Protein AF-A0A5B9D766-F1 (afdb_monomer_lite)

pLDDT: mean 82.62, std 13.97, range [40.25, 98.12]

Foldseek 3Di:
DAEDADAQDADQDDDLCVLVPLNYAYYHHANYAHQEHDLSVLSNCNHAEYEHHNYNHQAYDLSVLSVCNHQEYEDQCLNHPAYHPSVLSNLNYEYEYEPDDLVSLVCCVPVCVVRVVVCVVSVYWYWYQDPNDTDGPVVSVVVNVVCVVVPPD

InterPro domains:
  IPR001611 Leucine-rich repeat [PS51450] (23-44)
  IPR003591 Leucine-rich repeat, typical subtype [SM00369] (21-43)
  IPR003591 Leucine-rich repeat, typical subtype [SM00369] (44-66)
  IPR003591 Leucine-rich repeat, typical subtype [SM00369] (67-89)
  IPR032675 Leucine-rich repeat domain superfamily [G3DSA:3.80.10.10] (1-142)
  IPR050216 Leucine-rich repeat domain-containing protein [PTHR48051] (4-107)
  IPR055414 Disease resistance R13L4/SHOC-2-like, LRR domain [PF23598] (17-98)

Organism: NCBI:txid2594042

Secondary structure (DSSP, 8-state):
--EEE--SS--S---GGGGG-TT--EEE--SS---B--GGGGG-TT--EEEE-SS---B--GGGGG-TT--EEEE--SS-----GGGGG-TTPEEEE----HHHHHHHHHH-HHHHHHHHHTT-EEEEEETTEEEEHHHHHHHHHHHHHH---

Sequence (153 aa):
MHKLVFTFNLLTELPDFIGNLIELRILDLEWNNLTSIPDSIGKLNNLIDFRLFENEISFLPETFGNLTALKYLSLDISELSSFPKSFRNLKNLEWRHLNPNYSQIIRYIKTLKTVLEDMESKGLKIIYLWNDEWVDVDYIRRTVLYRENKGRF

Radius of gyration: 15.87 Å; chains: 1; bounding box: 53×31×32 Å

Structure (mmCIF, N/CA/C/O backbone):
data_AF-A0A5B9D766-F1
#
_entry.id   AF-A0A5B9D766-F1
#
loop_
_atom_site.group_PDB
_atom_site.id
_atom_site.type_symbol
_atom_site.label_atom_id
_atom_site.label_alt_id
_atom_site.label_comp_id
_atom_site.label_asym_id
_atom_site.label_entity_id
_atom_site.label_seq_id
_atom_site.pdbx_PDB_ins_code
_atom_site.Cartn_x
_atom_site.Cartn_y
_atom_site.Cartn_z
_atom_site.occupancy
_atom_site.B_iso_or_equiv
_atom_site.auth_seq_id
_atom_site.auth_comp_id
_atom_site.auth_asym_id
_atom_site.auth_atom_id
_atom_site.pdbx_PDB_model_num
ATOM 1 N N . MET A 1 1 ? -20.795 -2.758 -0.750 1.00 62.03 1 MET A N 1
ATOM 2 C CA . MET A 1 1 ? -19.900 -3.457 -1.725 1.00 62.03 1 MET A CA 1
ATOM 3 C C . MET A 1 1 ? -18.593 -3.788 -1.018 1.00 62.03 1 MET A C 1
ATOM 5 O O . MET A 1 1 ? -18.019 -2.880 -0.442 1.00 62.03 1 MET A O 1
ATOM 9 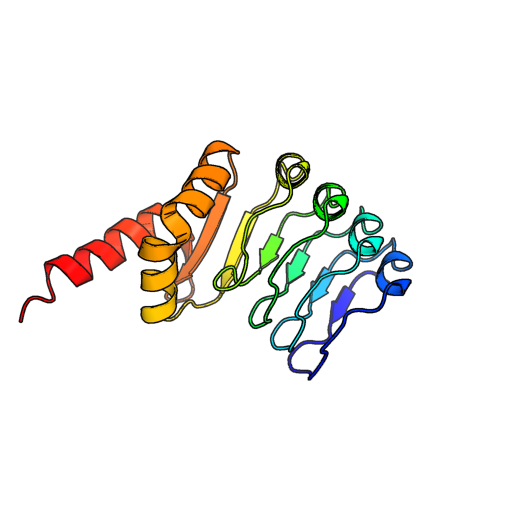N N . HIS A 1 2 ? -18.124 -5.044 -1.022 1.00 90.44 2 HIS A N 1
ATOM 10 C CA . HIS A 1 2 ? -16.958 -5.445 -0.207 1.00 90.44 2 HIS A CA 1
ATOM 11 C C . HIS A 1 2 ? -15.629 -5.536 -0.969 1.00 90.44 2 HIS A C 1
ATOM 13 O O . HIS A 1 2 ? -14.576 -5.519 -0.337 1.00 90.44 2 HIS A O 1
ATOM 19 N N . LYS A 1 3 ? -15.651 -5.634 -2.301 1.00 96.88 3 LYS A N 1
ATOM 20 C CA . LYS A 1 3 ? -14.449 -5.756 -3.132 1.00 96.88 3 LYS A CA 1
ATOM 21 C C . LYS A 1 3 ? -14.607 -4.943 -4.412 1.00 96.88 3 LYS A C 1
ATOM 23 O O . LYS A 1 3 ? -15.675 -4.989 -5.020 1.00 96.88 3 LYS A O 1
ATOM 28 N N . LEU A 1 4 ? -13.544 -4.253 -4.807 1.00 96.81 4 LEU A N 1
ATOM 29 C CA . LEU A 1 4 ? -13.426 -3.510 -6.056 1.00 96.81 4 LEU A CA 1
ATOM 30 C C . LEU A 1 4 ? -12.097 -3.887 -6.711 1.00 96.81 4 LEU A C 1
ATOM 32 O O . LEU A 1 4 ? -11.069 -3.899 -6.037 1.00 96.81 4 LEU A O 1
ATOM 36 N N . VAL A 1 5 ? -12.140 -4.248 -7.993 1.00 96.31 5 VAL A N 1
ATOM 37 C CA . VAL A 1 5 ? -10.983 -4.745 -8.749 1.00 96.31 5 VAL A CA 1
ATOM 38 C C . VAL A 1 5 ? -10.916 -4.018 -10.078 1.00 96.31 5 VAL A C 1
ATOM 40 O O . VAL A 1 5 ? -11.857 -4.110 -10.864 1.00 96.31 5 VAL A O 1
ATOM 43 N N . PHE A 1 6 ? -9.800 -3.339 -10.317 1.00 94.81 6 PHE A N 1
ATOM 44 C CA . PHE A 1 6 ? -9.454 -2.680 -11.576 1.00 94.81 6 PHE A CA 1
ATOM 45 C C . PHE A 1 6 ? -8.005 -2.989 -11.976 1.00 94.81 6 PHE A C 1
ATOM 47 O O . PHE A 1 6 ? -7.278 -2.126 -12.464 1.00 94.81 6 PHE A O 1
ATOM 54 N N . THR A 1 7 ? -7.578 -4.235 -11.786 1.00 91.31 7 THR A N 1
ATOM 55 C CA . THR A 1 7 ? -6.246 -4.708 -12.176 1.00 91.31 7 THR A CA 1
ATOM 56 C C . THR A 1 7 ? -6.051 -4.673 -13.698 1.00 91.31 7 THR A C 1
ATOM 58 O O . THR A 1 7 ? -7.003 -4.961 -14.427 1.00 91.31 7 THR A O 1
ATOM 61 N N . PHE A 1 8 ? -4.838 -4.375 -14.178 1.00 90.88 8 PHE A N 1
ATOM 62 C CA . PHE A 1 8 ? -4.481 -4.329 -15.611 1.00 90.88 8 PHE A CA 1
ATOM 63 C C . PHE A 1 8 ? -5.301 -3.314 -16.418 1.00 90.88 8 PHE A C 1
ATOM 65 O O . PHE A 1 8 ? -5.840 -3.622 -17.484 1.00 90.88 8 PHE A O 1
ATOM 72 N N . ASN A 1 9 ? -5.406 -2.096 -15.894 1.00 93.69 9 ASN A N 1
ATOM 73 C CA . ASN A 1 9 ? -6.016 -0.974 -16.600 1.00 93.69 9 ASN A CA 1
ATOM 74 C C . ASN A 1 9 ? -4.968 0.124 -16.838 1.00 93.69 9 ASN A C 1
ATOM 76 O O . ASN A 1 9 ? -3.780 -0.059 -16.598 1.00 93.69 9 ASN A O 1
ATOM 80 N N . LEU A 1 10 ? -5.413 1.258 -17.372 1.00 95.00 10 LEU A N 1
ATOM 81 C CA . LEU A 1 10 ? -4.575 2.430 -17.638 1.00 95.00 10 LEU A CA 1
ATOM 82 C C . LEU A 1 10 ? -5.016 3.606 -16.760 1.00 95.00 10 LEU A C 1
ATOM 84 O O . LEU A 1 10 ? -5.082 4.746 -17.222 1.00 95.00 10 LEU A O 1
ATOM 88 N N . LEU A 1 11 ? -5.423 3.327 -15.516 1.00 96.19 11 LEU A N 1
ATOM 89 C CA . LEU A 1 11 ? -5.855 4.378 -14.600 1.00 96.19 11 LEU A CA 1
ATOM 90 C C . LEU A 1 11 ? -4.655 5.249 -14.243 1.00 96.19 11 LEU A C 1
ATOM 92 O O . LEU A 1 11 ? -3.690 4.767 -13.659 1.00 96.19 11 LEU A O 1
ATOM 96 N N . THR A 1 12 ? -4.736 6.534 -14.570 1.00 95.69 12 THR A N 1
ATOM 97 C CA . THR A 1 12 ? -3.725 7.536 -14.201 1.00 95.69 12 THR A CA 1
ATOM 98 C C . THR A 1 12 ? -4.049 8.229 -12.879 1.00 95.69 12 THR A C 1
ATOM 100 O O . THR A 1 12 ? -3.173 8.801 -12.234 1.00 95.69 12 THR A O 1
ATOM 103 N N . GLU A 1 13 ? -5.313 8.166 -12.460 1.00 95.56 13 GLU A N 1
ATOM 104 C CA . GLU A 1 13 ? -5.814 8.748 -11.220 1.00 95.56 13 GLU A CA 1
ATOM 105 C C . GLU A 1 13 ? -6.887 7.863 -10.578 1.00 95.56 13 GLU A C 1
ATOM 107 O O . GLU A 1 13 ? -7.609 7.122 -11.252 1.00 95.56 13 GLU A O 1
ATOM 112 N N . LEU A 1 14 ? -6.993 7.961 -9.253 1.00 96.12 14 LEU A N 1
ATOM 113 C CA . LEU A 1 14 ? -8.079 7.373 -8.482 1.00 96.12 14 LEU A CA 1
ATOM 114 C C . LEU A 1 14 ? -9.000 8.517 -8.032 1.00 96.12 14 LEU A C 1
ATOM 116 O O . LEU A 1 14 ? -8.540 9.399 -7.308 1.00 96.12 14 LEU A O 1
ATOM 120 N N . PRO A 1 15 ? -10.280 8.536 -8.432 1.00 95.75 15 PRO A N 1
ATOM 121 C CA . PRO A 1 15 ? -11.154 9.664 -8.142 1.00 95.75 15 PRO A CA 1
ATOM 122 C C . PRO A 1 15 ? -11.528 9.753 -6.657 1.00 95.75 15 PRO A C 1
ATOM 124 O O . PRO A 1 15 ? -11.758 8.738 -5.996 1.00 95.75 15 PRO A O 1
ATOM 127 N N . ASP A 1 16 ? -11.716 10.978 -6.158 1.00 96.56 16 ASP A N 1
ATOM 128 C CA . ASP A 1 16 ? -12.051 11.273 -4.753 1.00 96.56 16 ASP A CA 1
ATOM 129 C C . ASP A 1 16 ? -13.307 10.549 -4.235 1.00 96.56 16 ASP A C 1
ATOM 131 O O . ASP A 1 16 ? -13.432 10.240 -3.044 1.00 96.56 16 ASP A O 1
ATOM 135 N N . PHE A 1 17 ? -14.261 10.234 -5.117 1.00 96.44 17 PHE A N 1
ATOM 136 C CA . PHE A 1 17 ? -15.469 9.513 -4.713 1.00 96.44 17 PHE A CA 1
ATOM 137 C C . PHE A 1 17 ? -15.183 8.079 -4.249 1.00 96.44 17 PHE A C 1
ATOM 139 O O . PHE A 1 17 ? -16.072 7.467 -3.652 1.00 96.44 17 PHE A O 1
ATOM 146 N N . ILE A 1 18 ? -13.968 7.546 -4.447 1.00 96.62 18 ILE A N 1
ATOM 147 C CA . ILE A 1 18 ? -13.564 6.252 -3.882 1.00 96.62 18 ILE A CA 1
ATOM 148 C C . ILE A 1 18 ? -13.807 6.213 -2.370 1.00 96.62 18 ILE A C 1
ATOM 150 O O . ILE A 1 18 ? -14.253 5.194 -1.849 1.00 96.62 18 ILE A O 1
ATOM 154 N N . GLY A 1 19 ? -13.629 7.344 -1.674 1.00 96.56 19 GLY A N 1
ATOM 155 C CA . GLY A 1 19 ? -13.855 7.452 -0.231 1.00 96.56 19 GLY A CA 1
ATOM 156 C C . GLY A 1 19 ? -15.317 7.298 0.199 1.00 96.56 19 GLY A C 1
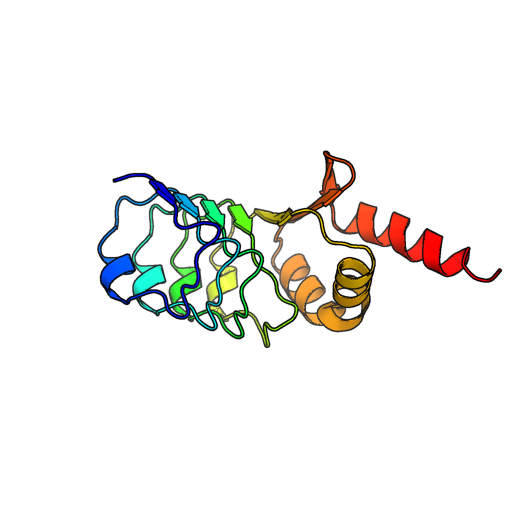ATOM 157 O O . GLY A 1 19 ? -15.583 7.164 1.391 1.00 96.56 19 GLY A O 1
ATOM 158 N N . ASN A 1 20 ? -16.267 7.296 -0.741 1.00 97.62 20 ASN A N 1
ATOM 159 C CA . ASN A 1 20 ? -17.678 7.026 -0.457 1.00 97.62 20 ASN A CA 1
ATOM 160 C C . ASN A 1 20 ? -17.968 5.521 -0.349 1.00 97.62 20 ASN A C 1
ATOM 162 O O . ASN A 1 20 ? -19.012 5.133 0.174 1.00 97.62 20 ASN A O 1
ATOM 166 N N . LEU A 1 21 ? -17.052 4.658 -0.801 1.00 96.94 21 LEU A N 1
ATOM 167 C CA . LEU A 1 21 ? -17.188 3.203 -0.720 1.00 96.94 21 LEU A CA 1
ATOM 168 C C . LEU A 1 21 ? -16.814 2.687 0.679 1.00 96.94 21 LEU A C 1
ATOM 170 O O . LEU A 1 21 ? -16.000 1.785 0.820 1.00 96.94 21 LEU A O 1
ATOM 174 N N . ILE A 1 22 ? -17.407 3.245 1.734 1.00 95.81 22 ILE A N 1
ATOM 175 C CA . ILE A 1 22 ? -17.012 3.021 3.140 1.00 95.81 22 ILE A CA 1
ATOM 176 C C . ILE A 1 22 ? -17.087 1.557 3.610 1.00 95.81 22 ILE A C 1
ATOM 178 O O . ILE A 1 22 ? -16.479 1.195 4.615 1.00 95.81 22 ILE A O 1
ATOM 182 N N . GLU A 1 23 ? -17.825 0.704 2.899 1.00 96.88 23 GLU A N 1
AT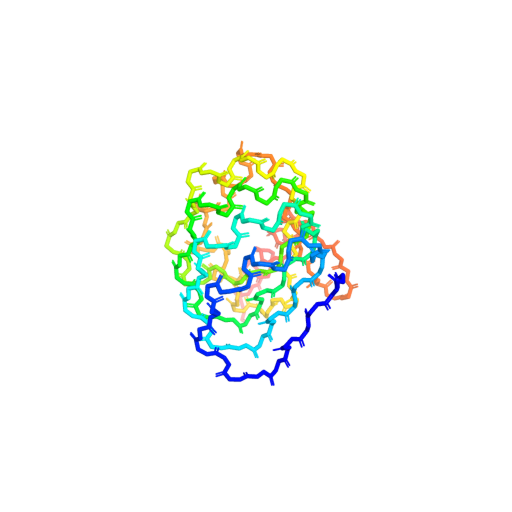OM 183 C CA . GLU A 1 23 ? -17.923 -0.737 3.169 1.00 96.88 23 GLU A CA 1
ATOM 184 C C . GLU A 1 23 ? -16.833 -1.570 2.479 1.00 96.88 23 GLU A C 1
ATOM 186 O O . GLU A 1 23 ? -16.800 -2.796 2.629 1.00 96.88 23 GLU A O 1
ATOM 191 N N . LEU A 1 24 ? -15.970 -0.936 1.683 1.00 97.94 24 LEU A N 1
ATOM 192 C CA . LEU A 1 24 ? -14.964 -1.625 0.895 1.00 97.94 24 LEU A CA 1
ATOM 193 C C . LEU A 1 24 ? -13.941 -2.298 1.812 1.00 97.94 24 LEU A C 1
ATOM 195 O O . LEU A 1 24 ? -13.363 -1.664 2.690 1.00 97.94 24 LEU A O 1
ATOM 199 N N . ARG A 1 25 ? -13.720 -3.596 1.589 1.00 98.00 25 ARG A N 1
ATOM 200 C CA . ARG A 1 25 ? -12.748 -4.419 2.323 1.00 98.00 25 ARG A CA 1
ATOM 201 C C . ARG A 1 25 ? -11.530 -4.769 1.485 1.00 98.00 25 ARG A C 1
ATOM 203 O O . ARG A 1 25 ? -10.461 -4.976 2.048 1.00 98.00 25 ARG A O 1
ATOM 210 N N . ILE A 1 26 ? -11.690 -4.850 0.167 1.00 97.94 26 ILE A N 1
ATOM 211 C CA . ILE A 1 26 ? -10.611 -5.162 -0.769 1.00 97.94 26 ILE A CA 1
ATOM 212 C C . ILE A 1 26 ? -10.637 -4.147 -1.910 1.00 97.94 26 ILE A C 1
ATOM 214 O O . ILE A 1 26 ? -11.664 -4.013 -2.581 1.00 97.94 26 ILE A O 1
ATOM 218 N N . LEU A 1 27 ? -9.513 -3.477 -2.137 1.00 97.69 27 LEU A N 1
ATOM 219 C CA . LEU A 1 27 ? -9.293 -2.580 -3.267 1.00 97.69 27 LEU A CA 1
ATOM 220 C C . LEU A 1 27 ? -8.060 -3.059 -4.028 1.00 97.69 27 LEU A C 1
ATOM 222 O O . LEU A 1 27 ? -6.952 -3.024 -3.501 1.00 97.69 27 LEU A O 1
ATOM 226 N N . ASP A 1 28 ? -8.273 -3.537 -5.246 1.00 96.94 28 ASP A N 1
ATOM 227 C CA . ASP A 1 28 ? -7.218 -4.053 -6.113 1.00 96.94 28 ASP A CA 1
ATOM 228 C C . ASP A 1 28 ? -7.075 -3.142 -7.334 1.00 96.94 28 ASP A C 1
ATOM 230 O O . ASP A 1 28 ? -7.986 -3.060 -8.163 1.00 96.94 28 ASP A O 1
ATOM 234 N N . LEU A 1 29 ? -5.961 -2.415 -7.389 1.00 96.31 29 LEU A N 1
ATOM 235 C CA . LEU A 1 29 ? -5.597 -1.468 -8.444 1.00 96.31 29 LEU A CA 1
ATOM 236 C C . LEU A 1 29 ? -4.204 -1.793 -9.008 1.00 96.31 29 LEU A C 1
ATOM 238 O O . LEU A 1 29 ? -3.532 -0.900 -9.529 1.00 96.31 29 LEU A O 1
ATOM 242 N N . GLU A 1 30 ? -3.735 -3.038 -8.877 1.00 92.69 30 GLU A N 1
ATOM 243 C CA . GLU A 1 30 ? -2.406 -3.399 -9.384 1.00 92.69 30 GLU A CA 1
ATOM 244 C C . GLU A 1 30 ? -2.334 -3.231 -10.908 1.00 92.69 30 GLU A C 1
ATOM 246 O O . GLU A 1 30 ? -3.347 -3.359 -11.602 1.00 92.69 30 GLU A O 1
ATOM 251 N N . TRP A 1 31 ? -1.137 -2.978 -11.435 1.00 91.75 31 TRP A N 1
ATOM 252 C CA . TRP A 1 31 ? -0.899 -2.826 -12.873 1.00 91.75 31 TRP A CA 1
ATOM 253 C C . TRP A 1 31 ? -1.746 -1.699 -13.486 1.00 91.75 31 TRP A C 1
ATOM 255 O O . TRP A 1 31 ? -2.608 -1.937 -14.337 1.00 91.75 31 TRP A O 1
ATOM 265 N N . ASN A 1 32 ? -1.516 -0.479 -13.002 1.00 94.88 32 ASN A N 1
ATOM 266 C CA . ASN A 1 32 ? -2.095 0.772 -13.498 1.00 94.88 32 ASN A CA 1
ATOM 267 C C . ASN A 1 32 ? -0.991 1.848 -13.594 1.00 94.88 32 ASN A C 1
ATOM 269 O O . ASN A 1 32 ? 0.191 1.561 -13.431 1.00 94.88 32 ASN A O 1
ATOM 273 N N . ASN A 1 33 ? -1.359 3.101 -13.866 1.00 95.62 33 ASN A N 1
ATOM 274 C CA . ASN A 1 33 ? -0.438 4.235 -13.988 1.00 95.62 33 ASN A CA 1
ATOM 275 C C . ASN A 1 33 ? -0.715 5.302 -12.915 1.00 95.62 33 ASN A C 1
ATOM 277 O O . ASN A 1 33 ? -0.568 6.500 -13.165 1.00 95.62 33 ASN A O 1
ATOM 281 N N . LEU A 1 34 ? -1.171 4.892 -11.725 1.00 95.75 34 LEU A N 1
ATOM 282 C CA . LEU A 1 34 ? -1.491 5.828 -10.649 1.00 95.75 34 LEU A CA 1
ATOM 283 C C . LEU A 1 34 ? -0.212 6.484 -10.138 1.00 95.75 34 LEU A C 1
ATOM 285 O O . LEU A 1 34 ? 0.726 5.800 -9.740 1.00 95.75 34 LEU A O 1
ATOM 289 N N . THR A 1 35 ? -0.206 7.811 -10.083 1.00 93.75 35 THR A N 1
ATOM 290 C CA . THR A 1 35 ? 0.930 8.593 -9.560 1.00 93.75 35 THR A CA 1
ATOM 291 C C . THR A 1 35 ? 0.726 9.061 -8.119 1.00 93.75 35 THR A C 1
ATOM 293 O O . THR A 1 35 ? 1.677 9.444 -7.431 1.00 93.75 35 THR A O 1
ATOM 296 N N . SER A 1 36 ? -0.522 9.022 -7.643 1.00 93.38 36 SER A N 1
ATOM 297 C CA . SER A 1 36 ? -0.927 9.444 -6.304 1.00 93.38 36 SER A CA 1
ATOM 298 C C . SER A 1 36 ? -2.204 8.737 -5.848 1.00 93.38 36 SER A C 1
ATOM 300 O O . SER A 1 36 ? -2.929 8.142 -6.648 1.00 93.38 36 SER A O 1
ATOM 302 N N . ILE A 1 37 ? -2.475 8.819 -4.544 1.00 96.19 37 ILE A N 1
ATOM 303 C CA . ILE A 1 37 ? -3.708 8.341 -3.913 1.00 96.19 37 ILE A CA 1
ATOM 304 C C . ILE A 1 37 ? -4.435 9.548 -3.295 1.00 96.19 37 ILE A C 1
ATOM 306 O O . ILE A 1 37 ? -3.794 10.314 -2.573 1.00 96.19 37 ILE A O 1
ATOM 310 N N . PRO A 1 38 ? -5.749 9.727 -3.530 1.00 96.88 38 PRO A N 1
ATOM 311 C CA . PRO A 1 38 ? -6.502 10.859 -2.999 1.00 96.88 38 PRO A CA 1
ATOM 312 C C . PRO A 1 38 ? -6.651 10.798 -1.475 1.00 96.88 38 PRO A C 1
ATOM 314 O O . PRO A 1 38 ? -6.771 9.720 -0.884 1.00 96.88 38 PRO A O 1
ATOM 317 N N . ASP A 1 39 ? -6.767 11.965 -0.834 1.00 97.88 39 ASP A N 1
ATOM 318 C CA . ASP A 1 39 ? -6.976 12.089 0.618 1.00 97.88 39 ASP A CA 1
ATOM 319 C C . ASP A 1 39 ? -8.232 11.347 1.103 1.00 97.88 39 ASP A C 1
ATOM 321 O O . ASP A 1 39 ? -8.297 10.871 2.242 1.00 97.88 39 ASP A O 1
ATOM 325 N N . SER A 1 40 ? -9.236 11.206 0.236 1.00 98.12 40 SER A N 1
ATOM 326 C CA . SER A 1 40 ? -10.474 10.481 0.515 1.00 98.12 40 SER A CA 1
ATOM 327 C C . SER A 1 40 ? -10.257 9.005 0.853 1.00 98.12 40 SER A C 1
ATOM 329 O O . SER A 1 40 ? -11.153 8.400 1.447 1.00 98.12 40 SER A O 1
ATOM 331 N N . ILE A 1 41 ? -9.096 8.423 0.521 1.00 98.06 41 ILE A N 1
ATOM 332 C CA . ILE A 1 41 ? -8.773 7.029 0.844 1.00 98.06 41 ILE A CA 1
ATOM 333 C C . ILE A 1 41 ? -8.890 6.756 2.344 1.00 98.06 41 ILE A C 1
ATOM 335 O O . ILE A 1 41 ? -9.398 5.711 2.740 1.00 98.06 41 ILE A O 1
ATOM 339 N N . GLY A 1 42 ? -8.540 7.731 3.188 1.00 97.31 42 GLY A N 1
ATOM 340 C CA . GLY A 1 42 ? -8.618 7.603 4.641 1.00 97.31 42 GLY A CA 1
ATOM 341 C C . GLY A 1 42 ? -10.037 7.494 5.202 1.00 97.31 42 GLY A C 1
ATOM 342 O O . GLY A 1 42 ? -10.190 7.358 6.411 1.00 97.31 42 GLY A O 1
ATOM 343 N N . LYS A 1 43 ? -11.079 7.566 4.363 1.00 98.00 43 LYS A N 1
ATOM 344 C CA . LYS A 1 43 ? -12.467 7.261 4.749 1.00 98.00 43 LYS A CA 1
ATOM 345 C C . LYS A 1 43 ? -12.765 5.758 4.724 1.00 98.00 43 LYS A C 1
ATOM 347 O O . LYS A 1 43 ? -13.756 5.325 5.312 1.00 98.00 43 LYS A O 1
ATOM 352 N N . LEU A 1 44 ? -11.928 4.954 4.064 1.00 97.44 44 LEU A N 1
ATOM 353 C CA . LEU A 1 44 ? -12.116 3.511 3.900 1.00 97.44 44 LEU A CA 1
ATOM 354 C C . LEU A 1 44 ? -11.665 2.730 5.142 1.00 97.44 44 LEU A C 1
ATOM 356 O O . LEU A 1 44 ? -10.827 1.836 5.077 1.00 97.44 44 LEU A O 1
ATOM 360 N N . ASN A 1 45 ? -12.248 3.046 6.297 1.00 93.81 45 ASN A N 1
ATOM 361 C CA . ASN A 1 45 ? -11.859 2.479 7.594 1.00 93.81 45 ASN A CA 1
ATOM 362 C C . ASN A 1 45 ? -12.071 0.957 7.699 1.00 93.81 45 ASN A C 1
ATOM 364 O O . ASN A 1 45 ? -11.550 0.338 8.621 1.00 93.81 45 ASN A O 1
ATOM 368 N N . ASN A 1 46 ? -12.834 0.360 6.776 1.00 96.06 46 ASN A N 1
ATOM 369 C CA . ASN A 1 46 ? -13.074 -1.082 6.689 1.00 96.06 46 ASN A CA 1
ATOM 370 C C . ASN A 1 46 ? -12.141 -1.803 5.701 1.00 96.06 46 ASN A C 1
ATOM 372 O O . ASN A 1 46 ? -12.276 -3.018 5.534 1.00 96.06 46 ASN A O 1
ATOM 376 N N . LEU A 1 47 ? -11.225 -1.086 5.041 1.00 97.56 47 LEU A N 1
ATOM 377 C CA . LEU A 1 47 ? -10.318 -1.658 4.052 1.00 97.56 47 LEU A CA 1
ATOM 378 C C . LEU A 1 47 ? -9.299 -2.570 4.739 1.00 97.56 47 LEU A C 1
ATOM 380 O O . LEU A 1 47 ? -8.623 -2.157 5.674 1.00 97.56 47 LEU A O 1
ATOM 384 N N . ILE A 1 48 ? -9.209 -3.815 4.275 1.00 96.88 48 ILE A N 1
ATOM 385 C CA . ILE A 1 48 ? -8.360 -4.869 4.845 1.00 96.88 48 ILE A CA 1
ATOM 386 C C . ILE A 1 48 ? -7.193 -5.189 3.910 1.00 96.88 48 ILE A C 1
ATOM 388 O O . ILE A 1 48 ? -6.081 -5.407 4.388 1.00 96.88 48 ILE A O 1
ATOM 392 N N . ASP A 1 49 ? -7.449 -5.230 2.604 1.00 96.19 49 ASP A N 1
ATOM 393 C CA . ASP A 1 49 ? -6.477 -5.580 1.565 1.00 96.19 49 ASP A CA 1
ATOM 394 C C . ASP A 1 49 ? -6.466 -4.473 0.505 1.00 96.19 49 ASP A C 1
ATOM 396 O O . ASP A 1 49 ? -7.487 -4.219 -0.143 1.00 96.19 49 ASP A O 1
ATOM 400 N N . PHE A 1 50 ? -5.335 -3.785 0.377 1.00 96.62 50 PHE A N 1
ATOM 401 C CA . PHE A 1 50 ? -5.141 -2.721 -0.596 1.00 96.62 50 PHE A CA 1
ATOM 402 C C . PHE A 1 50 ? -3.930 -3.035 -1.467 1.00 96.62 50 PHE A C 1
ATOM 404 O O . PHE A 1 50 ? -2.807 -3.154 -0.976 1.00 96.62 50 PHE A O 1
ATOM 411 N N . ARG A 1 51 ? -4.159 -3.172 -2.770 1.00 94.56 51 ARG A N 1
ATOM 412 C CA . ARG A 1 51 ? -3.138 -3.577 -3.726 1.00 94.56 51 ARG A CA 1
ATOM 413 C C . ARG A 1 51 ? -2.924 -2.500 -4.774 1.00 94.56 51 ARG A C 1
ATOM 415 O O . ARG A 1 51 ? -3.862 -2.091 -5.454 1.00 94.56 51 ARG A O 1
ATOM 422 N N . LEU A 1 52 ? -1.684 -2.040 -4.847 1.00 92.94 52 LEU A N 1
ATOM 423 C CA . LEU A 1 52 ? -1.198 -0.920 -5.647 1.00 92.94 52 LEU A CA 1
ATOM 424 C C . LEU A 1 52 ? 0.112 -1.277 -6.367 1.00 92.94 52 LEU A C 1
ATOM 426 O O . LEU A 1 52 ? 0.801 -0.383 -6.852 1.00 92.94 52 LEU A O 1
ATOM 430 N N . PHE A 1 53 ? 0.497 -2.556 -6.402 1.00 87.81 53 PHE A N 1
ATOM 431 C CA . PHE A 1 53 ? 1.708 -2.994 -7.092 1.00 87.81 53 PHE A CA 1
ATOM 432 C C . PHE A 1 53 ? 1.692 -2.566 -8.565 1.00 87.81 53 PHE A C 1
ATOM 434 O O . PHE A 1 53 ? 0.621 -2.516 -9.167 1.00 87.81 53 PHE A O 1
ATOM 441 N N . GLU A 1 54 ? 2.860 -2.256 -9.132 1.00 87.19 54 GLU A N 1
ATOM 442 C CA . GLU A 1 54 ? 2.992 -1.786 -10.524 1.00 87.19 54 GLU A CA 1
ATOM 443 C C . GLU A 1 54 ? 2.095 -0.568 -10.796 1.00 87.19 54 GLU A C 1
ATOM 445 O O . GLU A 1 54 ? 1.163 -0.594 -11.597 1.00 87.19 54 GLU A O 1
ATOM 450 N N . ASN A 1 55 ? 2.377 0.487 -10.030 1.00 91.06 55 ASN A N 1
ATOM 451 C CA . ASN A 1 55 ? 1.927 1.861 -10.219 1.00 91.06 55 ASN A CA 1
ATOM 452 C C . ASN A 1 55 ? 3.133 2.794 -10.001 1.00 91.06 55 ASN A C 1
ATOM 454 O O . ASN A 1 55 ? 4.178 2.372 -9.508 1.00 91.06 55 ASN A O 1
ATOM 458 N N . GLU A 1 56 ? 2.975 4.079 -10.296 1.00 91.19 56 GLU A N 1
ATOM 459 C CA . GLU A 1 56 ? 4.036 5.095 -10.221 1.00 91.19 56 GLU A CA 1
ATOM 460 C C . GLU A 1 56 ? 3.834 6.031 -9.012 1.00 91.19 56 GLU A C 1
ATOM 462 O O . GLU A 1 56 ? 4.041 7.244 -9.078 1.00 91.19 56 GLU A O 1
ATOM 467 N N . ILE A 1 57 ? 3.365 5.475 -7.889 1.00 91.38 57 ILE A N 1
ATOM 468 C CA . ILE A 1 57 ? 2.951 6.255 -6.718 1.00 91.38 57 ILE A CA 1
ATOM 469 C C . ILE A 1 57 ? 4.168 6.893 -6.048 1.00 91.38 57 ILE A C 1
ATOM 471 O O . ILE A 1 57 ? 5.013 6.214 -5.466 1.00 91.38 57 ILE A O 1
ATOM 475 N N . SER A 1 58 ? 4.208 8.225 -6.071 1.00 89.19 58 SER A N 1
ATOM 476 C CA . SER A 1 58 ? 5.332 9.009 -5.538 1.00 89.19 58 SER A CA 1
ATOM 477 C C . SER A 1 58 ? 5.133 9.488 -4.093 1.00 89.19 58 SER A C 1
ATOM 479 O O . SER A 1 58 ? 6.101 9.798 -3.383 1.00 89.19 58 SER A O 1
ATOM 481 N N . PHE A 1 59 ? 3.880 9.521 -3.626 1.00 87.56 59 PHE A N 1
ATOM 482 C CA . PHE A 1 59 ? 3.510 9.868 -2.255 1.00 87.56 59 PHE A CA 1
ATOM 483 C C . PHE A 1 59 ? 2.200 9.193 -1.822 1.00 87.56 59 PHE A C 1
ATOM 485 O O . PHE A 1 59 ? 1.330 8.890 -2.639 1.00 87.56 59 PHE A O 1
ATOM 492 N N . LEU A 1 60 ? 2.042 9.011 -0.509 1.00 92.69 60 LEU A N 1
ATOM 493 C CA . LEU A 1 60 ? 0.780 8.625 0.126 1.00 92.69 60 LEU A CA 1
ATOM 494 C C . LEU A 1 60 ? 0.259 9.794 0.979 1.00 92.69 60 LEU A C 1
ATOM 496 O O . LEU A 1 60 ? 1.063 10.450 1.646 1.00 92.69 60 LEU A O 1
ATOM 500 N N . PRO A 1 61 ? -1.060 10.052 1.005 1.00 95.44 61 PRO A N 1
ATOM 501 C CA . PRO A 1 61 ? -1.630 11.140 1.794 1.00 95.44 61 PRO A CA 1
ATOM 502 C C . PRO A 1 61 ? -1.504 10.886 3.303 1.00 95.44 61 PRO A C 1
ATOM 504 O O . PRO A 1 61 ? -1.503 9.741 3.758 1.00 95.44 61 PRO A O 1
ATOM 507 N N . GLU A 1 62 ? -1.493 11.942 4.124 1.00 95.12 62 GLU A N 1
ATOM 508 C CA . GLU A 1 62 ? -1.505 11.790 5.592 1.00 95.12 62 GLU A CA 1
ATOM 509 C C . GLU A 1 62 ? -2.768 11.072 6.093 1.00 95.12 62 GLU A C 1
ATOM 511 O O . GLU A 1 62 ? -2.747 10.431 7.141 1.00 95.12 62 GLU A O 1
ATOM 516 N N . THR A 1 63 ? -3.865 11.084 5.338 1.00 97.25 63 THR A N 1
ATOM 517 C CA . THR A 1 63 ? -5.073 10.321 5.680 1.00 97.25 63 THR A CA 1
ATOM 518 C C . THR A 1 63 ? -4.910 8.810 5.490 1.00 97.25 63 THR A C 1
ATOM 520 O O . THR A 1 63 ? -5.737 8.051 5.994 1.00 97.25 63 THR A O 1
ATOM 523 N N . PHE A 1 64 ? -3.841 8.335 4.838 1.00 95.19 64 PHE A N 1
ATOM 524 C CA . PHE A 1 64 ? -3.578 6.905 4.645 1.00 95.19 64 PHE A CA 1
ATOM 525 C C . PHE A 1 64 ? -3.449 6.155 5.982 1.00 95.19 64 PHE A C 1
ATOM 527 O O . PHE A 1 64 ? -3.910 5.024 6.119 1.00 95.19 64 PHE A O 1
ATOM 534 N N . GLY A 1 65 ? -2.916 6.812 7.018 1.00 93.31 65 GLY A N 1
ATOM 535 C CA . GLY A 1 65 ? -2.857 6.268 8.378 1.00 93.31 65 GLY A CA 1
ATOM 536 C C . GLY A 1 65 ? -4.218 6.059 9.058 1.00 93.31 65 GLY A C 1
ATOM 537 O O . GLY A 1 65 ? -4.264 5.474 10.140 1.00 93.31 65 GLY A O 1
ATOM 538 N N . ASN A 1 66 ? -5.326 6.506 8.457 1.00 96.38 66 ASN A N 1
ATOM 539 C CA . ASN A 1 66 ? -6.678 6.252 8.968 1.00 96.38 66 ASN A CA 1
ATOM 540 C C . ASN A 1 66 ? -7.204 4.860 8.592 1.00 96.38 66 ASN A C 1
ATOM 542 O O . ASN A 1 66 ? -8.192 4.411 9.174 1.00 96.38 66 ASN A O 1
ATOM 546 N N . LEU A 1 67 ? -6.529 4.148 7.679 1.00 95.94 67 LEU A N 1
ATOM 547 C CA . LEU A 1 67 ? -6.854 2.783 7.258 1.00 95.94 67 LEU A CA 1
ATOM 548 C C . LEU A 1 67 ? -6.528 1.752 8.359 1.00 95.94 67 LEU A C 1
ATOM 550 O O . LEU A 1 67 ? -5.797 0.793 8.156 1.00 95.94 67 LEU A O 1
ATOM 554 N N . THR A 1 68 ? -7.051 1.946 9.565 1.00 92.12 68 THR A N 1
ATOM 555 C CA . THR A 1 68 ? -6.684 1.186 10.772 1.00 92.12 68 THR A CA 1
ATOM 556 C C . THR A 1 68 ? -7.070 -0.297 10.725 1.00 92.12 68 THR A C 1
ATOM 558 O O . THR A 1 68 ? -6.508 -1.095 11.478 1.00 92.12 68 THR A O 1
ATOM 561 N N . ALA A 1 69 ? -7.986 -0.685 9.830 1.00 95.06 69 ALA A N 1
ATOM 562 C CA . ALA A 1 69 ? -8.318 -2.082 9.549 1.00 95.06 69 ALA A CA 1
ATOM 563 C C . ALA A 1 69 ? -7.393 -2.746 8.512 1.00 95.06 69 ALA A C 1
ATOM 565 O O . ALA A 1 69 ? -7.506 -3.959 8.309 1.00 95.06 69 ALA A O 1
ATOM 566 N N . LEU A 1 70 ? -6.494 -1.984 7.876 1.00 95.12 70 LEU A N 1
ATOM 567 C CA . LEU A 1 70 ? -5.628 -2.475 6.812 1.00 95.12 70 LEU A CA 1
ATOM 568 C C . LEU A 1 70 ? -4.642 -3.494 7.372 1.00 95.12 70 LEU A C 1
ATOM 570 O O . LEU A 1 70 ? -3.895 -3.223 8.314 1.00 95.12 70 LEU A O 1
ATOM 574 N N . LYS A 1 71 ? -4.665 -4.681 6.774 1.00 93.44 71 LYS A N 1
ATOM 575 C CA . LYS A 1 71 ? -3.787 -5.799 7.122 1.00 93.44 71 LYS A CA 1
ATOM 576 C C . LYS A 1 71 ? -2.799 -6.094 6.019 1.00 93.44 71 LYS A C 1
ATOM 578 O O . LYS A 1 71 ? -1.692 -6.506 6.322 1.00 93.44 71 LYS A O 1
ATOM 583 N N . TYR A 1 72 ? -3.193 -5.903 4.766 1.00 92.88 72 TYR A N 1
ATOM 584 C CA . TYR A 1 72 ? -2.368 -6.228 3.616 1.00 92.88 72 TYR A CA 1
ATOM 585 C C . TYR A 1 72 ? -2.240 -5.003 2.727 1.00 92.88 72 TYR A C 1
ATOM 587 O O . TYR A 1 72 ? -3.247 -4.456 2.278 1.00 92.88 72 TYR A O 1
ATOM 595 N N . LEU A 1 73 ? -0.999 -4.584 2.493 1.00 92.06 73 LEU A N 1
ATOM 596 C CA . LEU A 1 73 ? -0.665 -3.553 1.518 1.00 92.06 73 LEU A CA 1
ATOM 597 C C . LEU A 1 73 ? 0.338 -4.115 0.521 1.00 92.06 73 LEU A C 1
ATOM 599 O O . LEU A 1 73 ? 1.409 -4.563 0.928 1.00 92.06 73 LEU A O 1
ATOM 603 N N . SER A 1 74 ? 0.003 -4.057 -0.764 1.00 89.56 74 SER A N 1
ATOM 604 C CA . SER A 1 74 ? 0.985 -4.205 -1.836 1.00 89.56 74 SER A CA 1
ATOM 605 C C . SER A 1 74 ? 1.225 -2.853 -2.484 1.00 89.56 74 SER A C 1
ATOM 607 O O . SER A 1 74 ? 0.270 -2.202 -2.892 1.00 89.56 74 SER A O 1
ATOM 609 N N . LEU A 1 75 ? 2.478 -2.409 -2.529 1.00 85.62 75 LEU A N 1
ATOM 610 C CA . LEU A 1 75 ? 2.886 -1.108 -3.052 1.00 85.62 75 LEU A CA 1
ATOM 611 C C . LEU A 1 75 ? 4.330 -1.207 -3.557 1.00 85.62 75 LEU A C 1
ATOM 613 O O . LEU A 1 75 ? 5.182 -1.787 -2.876 1.00 85.62 75 LEU A O 1
ATOM 617 N N . ASP A 1 76 ? 4.608 -0.626 -4.723 1.00 78.06 76 ASP A N 1
ATOM 618 C CA . ASP A 1 76 ? 5.981 -0.342 -5.139 1.00 78.06 76 ASP A CA 1
ATOM 619 C C . ASP A 1 76 ? 6.454 0.962 -4.472 1.00 78.06 76 ASP A C 1
ATOM 621 O O . ASP A 1 76 ? 5.736 1.958 -4.465 1.00 78.06 76 ASP A O 1
ATOM 625 N N . ILE A 1 77 ? 7.654 0.957 -3.888 1.00 73.94 77 ILE A N 1
ATOM 626 C CA . ILE A 1 77 ? 8.261 2.151 -3.263 1.00 73.94 77 ILE A CA 1
ATOM 627 C C . ILE A 1 77 ? 9.508 2.630 -3.973 1.00 73.94 77 ILE A C 1
ATOM 629 O O . ILE A 1 77 ? 10.221 3.490 -3.464 1.00 73.94 77 ILE A O 1
ATOM 633 N N . SER A 1 78 ? 9.756 2.104 -5.165 1.00 68.00 78 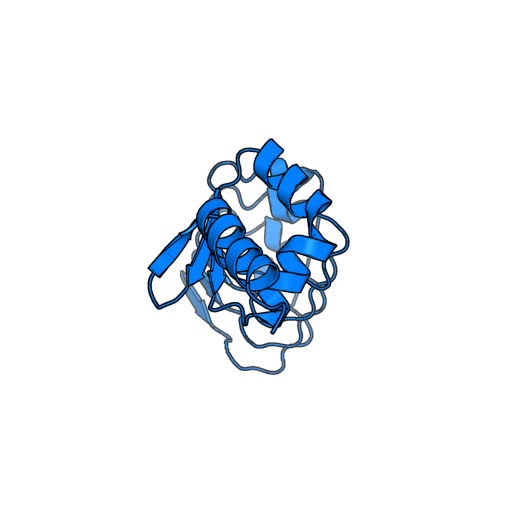SER A N 1
ATOM 634 C CA . SER A 1 78 ? 10.810 2.571 -6.052 1.00 68.00 78 SER A CA 1
ATOM 635 C C . SER A 1 78 ? 10.733 4.080 -6.292 1.00 68.00 78 SER A C 1
ATOM 637 O O . SER A 1 78 ? 11.781 4.722 -6.375 1.00 68.00 78 SER A O 1
ATOM 639 N N . GLU A 1 79 ? 9.515 4.625 -6.346 1.00 73.88 79 GLU A N 1
ATOM 640 C CA . GLU A 1 79 ? 9.232 6.042 -6.597 1.00 73.88 79 GLU A CA 1
ATOM 641 C C . GLU A 1 79 ? 8.733 6.792 -5.345 1.00 73.88 79 GLU A C 1
ATOM 643 O O . GLU A 1 79 ? 8.555 8.011 -5.378 1.00 73.88 79 GLU A O 1
ATOM 648 N N . LEU A 1 80 ? 8.538 6.097 -4.215 1.00 76.88 80 LEU A N 1
ATOM 649 C CA . LEU A 1 80 ? 8.031 6.719 -2.994 1.00 76.88 80 LEU A CA 1
ATOM 650 C C . LEU A 1 80 ? 9.137 7.530 -2.309 1.00 76.88 80 LEU A C 1
ATOM 652 O O . LEU A 1 80 ? 10.132 6.985 -1.834 1.00 76.88 80 LEU A O 1
ATOM 656 N N . SER A 1 81 ? 8.925 8.839 -2.189 1.00 75.25 81 SER A N 1
ATOM 657 C CA . SER A 1 81 ? 9.880 9.736 -1.521 1.00 75.25 81 SER A CA 1
ATOM 658 C C . SER A 1 81 ? 9.978 9.496 -0.007 1.00 75.25 81 SER A C 1
ATOM 660 O O . SER A 1 81 ? 11.061 9.570 0.573 1.00 75.25 81 SER A O 1
ATOM 662 N N . SER A 1 82 ? 8.842 9.238 0.647 1.00 76.31 82 SER A N 1
ATOM 663 C CA . SER A 1 82 ? 8.733 8.964 2.084 1.00 76.31 82 SER A CA 1
ATOM 664 C C . SER A 1 82 ? 7.335 8.453 2.448 1.00 76.31 82 SER A C 1
ATOM 666 O O . SER A 1 82 ? 6.380 8.621 1.689 1.00 76.31 82 SER A O 1
ATOM 668 N N . PHE A 1 83 ? 7.203 7.866 3.639 1.00 82.94 83 PHE A N 1
ATOM 669 C CA . PHE A 1 83 ? 5.900 7.557 4.228 1.00 82.94 83 PHE A CA 1
ATOM 670 C C . PHE A 1 83 ? 5.331 8.749 5.013 1.00 82.94 83 PHE A C 1
ATOM 672 O O . PHE A 1 83 ? 6.093 9.440 5.698 1.00 82.94 83 PHE A O 1
ATOM 679 N N . PRO A 1 84 ? 3.999 8.959 5.002 1.00 87.88 84 PRO A N 1
ATOM 680 C CA . PRO A 1 84 ? 3.359 9.956 5.852 1.00 87.88 84 PRO A CA 1
ATOM 681 C C . PRO A 1 84 ? 3.580 9.635 7.334 1.00 87.88 84 PRO A C 1
ATOM 683 O O . PRO A 1 84 ? 3.702 8.471 7.737 1.00 87.88 84 PRO A O 1
ATOM 686 N N . LYS A 1 85 ? 3.585 10.658 8.193 1.00 86.00 85 LYS A N 1
ATOM 687 C CA . LYS A 1 85 ? 3.792 10.467 9.641 1.00 86.00 85 LYS A CA 1
ATOM 688 C C . LYS A 1 85 ? 2.703 9.589 10.249 1.00 86.00 85 LYS A C 1
ATOM 690 O O . LYS A 1 85 ? 2.975 8.827 11.181 1.00 86.00 85 LYS A O 1
ATOM 695 N N . SER A 1 86 ? 1.485 9.684 9.725 1.00 90.12 86 SER A N 1
ATOM 696 C CA . SER A 1 86 ? 0.339 8.876 10.137 1.00 90.12 86 SER A CA 1
ATOM 697 C C . SER A 1 86 ? 0.490 7.378 9.858 1.00 90.12 86 SER A C 1
ATOM 699 O O . SER A 1 86 ? -0.225 6.591 10.475 1.00 90.12 86 SER A O 1
ATOM 701 N N . PHE A 1 87 ? 1.438 6.950 9.016 1.00 86.25 87 PHE A N 1
ATOM 702 C CA . PHE A 1 87 ? 1.649 5.533 8.691 1.00 86.25 87 PHE A CA 1
ATOM 703 C C . PHE A 1 87 ? 1.922 4.676 9.942 1.00 86.25 87 PHE A C 1
ATOM 705 O O . PHE A 1 87 ? 1.550 3.508 10.000 1.00 86.25 87 PHE A O 1
ATOM 712 N N . ARG A 1 88 ? 2.462 5.289 11.009 1.00 83.69 88 ARG A N 1
ATOM 713 C CA . ARG A 1 88 ? 2.635 4.677 12.344 1.00 83.69 88 ARG A CA 1
ATOM 714 C C . ARG A 1 88 ? 1.336 4.174 12.994 1.00 83.69 88 ARG A C 1
ATOM 716 O O . ARG A 1 88 ? 1.383 3.431 13.971 1.00 83.69 88 ARG A O 1
ATOM 723 N N . ASN A 1 89 ? 0.178 4.618 12.510 1.00 89.56 89 ASN A N 1
ATOM 724 C CA . ASN A 1 89 ? -1.127 4.208 13.022 1.00 89.56 89 ASN A CA 1
ATOM 725 C C . ASN A 1 89 ? -1.537 2.815 12.510 1.00 89.56 89 ASN A C 1
ATOM 727 O O . ASN A 1 89 ? -2.416 2.185 13.101 1.00 89.56 89 ASN A O 1
ATOM 731 N N . LEU A 1 90 ? -0.889 2.309 11.454 1.00 88.69 90 LEU A N 1
ATOM 732 C CA . LEU A 1 90 ? -1.198 1.035 10.800 1.00 88.69 90 LEU A CA 1
ATOM 733 C C . LEU A 1 90 ? -0.533 -0.149 11.522 1.00 88.69 90 LEU A C 1
ATOM 735 O O . LEU A 1 90 ? 0.317 -0.849 10.981 1.00 88.69 90 LEU A O 1
ATOM 739 N N . LYS A 1 91 ? -0.918 -0.374 12.780 1.00 81.38 91 LYS A N 1
ATOM 740 C CA . LYS A 1 91 ? -0.241 -1.317 13.695 1.00 81.38 91 LYS A CA 1
ATOM 741 C C . LYS A 1 91 ? -0.325 -2.796 13.301 1.00 81.38 91 LYS A C 1
ATOM 743 O O . LYS A 1 91 ? 0.443 -3.595 13.816 1.00 81.38 91 LYS A O 1
ATOM 748 N N . ASN A 1 92 ? -1.275 -3.164 12.442 1.00 80.19 92 ASN A N 1
ATOM 749 C CA . ASN A 1 92 ? -1.518 -4.551 12.027 1.00 80.19 92 ASN A CA 1
ATOM 750 C C . ASN A 1 92 ? -1.124 -4.804 10.566 1.00 80.19 92 ASN A C 1
ATOM 752 O O . ASN A 1 92 ? -1.551 -5.801 9.983 1.00 80.19 92 ASN A O 1
ATOM 756 N N . LEU A 1 93 ? -0.378 -3.877 9.964 1.00 85.81 93 LEU A N 1
ATOM 757 C CA . LEU A 1 93 ? -0.055 -3.930 8.553 1.00 85.81 93 LEU A CA 1
ATOM 758 C C . LEU A 1 93 ? 1.064 -4.939 8.285 1.00 85.81 93 LEU A C 1
ATOM 760 O O . LEU A 1 93 ? 2.182 -4.804 8.782 1.00 85.81 93 LEU A O 1
ATOM 764 N N . GLU A 1 94 ? 0.762 -5.916 7.443 1.00 84.19 94 GLU A N 1
ATOM 765 C CA . GLU A 1 94 ? 1.742 -6.715 6.728 1.00 84.19 94 GLU A CA 1
ATOM 766 C C . GLU A 1 94 ? 1.907 -6.135 5.322 1.00 84.19 94 GLU A C 1
ATOM 768 O O . GLU A 1 94 ? 0.961 -6.075 4.526 1.00 84.19 94 GLU A O 1
ATOM 773 N N . TRP A 1 95 ? 3.128 -5.721 4.999 1.00 80.19 95 TRP A N 1
ATOM 774 C CA . TRP A 1 95 ? 3.458 -5.361 3.629 1.00 80.19 95 TRP A CA 1
ATOM 775 C C . TRP A 1 95 ? 3.707 -6.619 2.817 1.00 80.19 95 TRP A C 1
ATOM 777 O O . TRP A 1 95 ? 4.563 -7.427 3.174 1.00 80.19 95 TRP A O 1
ATOM 787 N N . ARG A 1 96 ? 3.007 -6.738 1.689 1.00 79.19 96 ARG A N 1
ATOM 788 C CA . ARG A 1 96 ? 3.152 -7.808 0.705 1.00 79.19 96 ARG A CA 1
ATOM 789 C C . ARG A 1 96 ? 3.780 -7.319 -0.593 1.00 79.19 96 ARG A C 1
ATOM 791 O O . ARG A 1 96 ? 3.127 -6.669 -1.405 1.00 79.19 96 ARG A O 1
ATOM 798 N N . HIS A 1 97 ? 5.053 -7.640 -0.793 1.00 70.31 97 HIS A N 1
ATOM 799 C CA . HIS A 1 97 ? 5.729 -7.408 -2.067 1.00 70.31 97 HIS A CA 1
ATOM 800 C C . HIS A 1 97 ? 5.574 -8.643 -2.963 1.00 70.31 97 HIS A C 1
ATOM 802 O O . HIS A 1 97 ? 5.950 -9.741 -2.553 1.00 70.31 97 HIS A O 1
ATOM 808 N N . LEU A 1 98 ? 4.979 -8.492 -4.146 1.00 60.09 98 LEU A N 1
ATOM 809 C CA . LEU A 1 98 ? 4.710 -9.607 -5.056 1.00 60.09 98 LEU A CA 1
ATOM 810 C C . LEU A 1 98 ? 5.824 -9.745 -6.100 1.00 60.09 98 LEU A C 1
ATOM 812 O O . LEU A 1 98 ? 6.041 -8.838 -6.893 1.00 60.09 98 LEU A O 1
ATOM 816 N N . ASN A 1 99 ? 6.484 -10.910 -6.121 1.00 56.34 99 ASN A N 1
ATOM 817 C CA . ASN A 1 99 ? 7.449 -11.337 -7.143 1.00 56.34 99 ASN A CA 1
ATOM 818 C C . ASN A 1 99 ? 8.453 -10.252 -7.585 1.00 56.34 99 ASN A C 1
ATOM 820 O O . ASN A 1 99 ? 8.585 -9.987 -8.785 1.00 56.34 99 ASN A O 1
ATOM 824 N N . PRO A 1 100 ? 9.212 -9.641 -6.657 1.00 63.34 100 PRO A N 1
ATOM 825 C CA . PRO A 1 100 ? 10.235 -8.693 -7.056 1.00 63.34 100 PRO A CA 1
ATOM 826 C C . PRO A 1 100 ? 11.295 -9.407 -7.896 1.00 63.34 100 PRO A C 1
ATOM 828 O O . PRO A 1 100 ? 11.894 -10.404 -7.477 1.00 63.34 100 PRO A O 1
ATOM 831 N N . ASN A 1 101 ? 11.568 -8.886 -9.091 1.00 62.34 101 ASN A N 1
ATOM 832 C CA . ASN A 1 101 ? 12.704 -9.368 -9.868 1.00 62.34 101 ASN A CA 1
ATOM 833 C C . ASN A 1 101 ? 14.027 -8.989 -9.170 1.00 62.34 101 ASN A C 1
ATOM 835 O O . ASN A 1 101 ? 14.080 -8.094 -8.326 1.00 62.34 101 ASN A O 1
ATOM 839 N N . TYR A 1 102 ? 15.127 -9.658 -9.524 1.00 64.56 102 TYR A N 1
ATOM 840 C CA . TYR A 1 102 ? 16.414 -9.467 -8.840 1.00 64.56 102 TYR A CA 1
ATOM 841 C C . TYR A 1 102 ? 16.878 -7.998 -8.816 1.00 64.56 102 TYR A C 1
ATOM 843 O O . TYR A 1 102 ? 17.375 -7.527 -7.795 1.00 64.56 102 TYR A O 1
ATOM 851 N N . SER A 1 103 ? 16.677 -7.250 -9.907 1.00 64.75 103 SER A N 1
ATOM 852 C CA . SER A 1 103 ? 17.007 -5.819 -9.978 1.00 64.75 103 SER A CA 1
ATOM 853 C C . SER A 1 103 ? 16.162 -4.962 -9.038 1.00 64.75 103 SER A C 1
ATOM 855 O O . SER A 1 103 ? 16.716 -4.081 -8.381 1.00 64.75 103 SER A O 1
ATOM 857 N N . GLN A 1 104 ? 14.859 -5.237 -8.927 1.00 65.94 104 GLN A N 1
ATOM 858 C CA . GLN A 1 104 ? 13.985 -4.573 -7.966 1.00 65.94 104 GLN A CA 1
ATOM 859 C C . GLN A 1 104 ? 14.482 -4.873 -6.554 1.00 65.94 104 GLN A C 1
ATOM 861 O O . GLN A 1 104 ? 14.745 -3.936 -5.812 1.00 65.94 104 GLN A O 1
ATOM 866 N N . ILE A 1 105 ? 14.739 -6.137 -6.201 1.00 65.56 105 ILE A N 1
ATOM 867 C CA . ILE A 1 105 ? 15.251 -6.500 -4.867 1.00 65.56 105 ILE A CA 1
ATOM 868 C C . ILE A 1 105 ? 16.552 -5.773 -4.529 1.00 65.56 105 ILE A C 1
ATOM 870 O O . ILE A 1 105 ? 16.716 -5.264 -3.423 1.00 65.56 105 ILE A O 1
ATOM 874 N N . ILE A 1 106 ? 17.483 -5.695 -5.477 1.00 63.94 106 ILE A N 1
ATOM 875 C CA . ILE A 1 106 ? 18.740 -4.975 -5.278 1.00 63.94 106 ILE A CA 1
ATOM 876 C C . ILE A 1 106 ? 18.493 -3.472 -5.091 1.00 63.94 106 ILE A C 1
ATOM 878 O O . ILE A 1 106 ? 19.104 -2.877 -4.203 1.00 63.94 106 ILE A O 1
ATOM 882 N N . ARG A 1 107 ? 17.581 -2.861 -5.859 1.00 63.88 107 ARG A N 1
ATOM 883 C CA . ARG A 1 107 ? 17.146 -1.466 -5.659 1.00 63.88 107 ARG A CA 1
ATOM 884 C C . ARG A 1 107 ? 16.502 -1.281 -4.277 1.00 63.88 107 ARG A C 1
ATOM 886 O O . ARG A 1 107 ? 16.864 -0.344 -3.577 1.00 63.88 107 ARG A O 1
ATOM 893 N N . TYR A 1 108 ? 15.653 -2.206 -3.828 1.00 65.06 108 TYR A N 1
ATOM 894 C CA . TYR A 1 108 ? 15.067 -2.217 -2.481 1.00 65.06 108 TYR A CA 1
ATOM 895 C C . TYR A 1 108 ? 16.135 -2.247 -1.384 1.00 65.06 108 TYR A C 1
ATOM 897 O O . TYR A 1 108 ? 16.135 -1.408 -0.488 1.00 65.06 108 TYR A O 1
ATOM 905 N N . ILE A 1 109 ? 17.085 -3.176 -1.466 1.00 62.88 109 ILE A N 1
ATOM 906 C CA . ILE A 1 109 ? 18.125 -3.336 -0.442 1.00 62.88 109 ILE A CA 1
ATOM 907 C C . ILE A 1 109 ? 19.101 -2.148 -0.438 1.00 62.88 109 ILE A C 1
ATOM 909 O O . ILE A 1 109 ? 19.550 -1.733 0.631 1.00 62.88 109 ILE A O 1
ATOM 913 N N . LYS A 1 110 ? 19.449 -1.600 -1.611 1.00 63.12 110 LYS A N 1
ATOM 914 C CA . LYS A 1 110 ? 20.480 -0.553 -1.742 1.00 63.12 110 LYS A CA 1
ATOM 915 C C . LYS A 1 110 ? 19.939 0.865 -1.598 1.00 63.12 110 LYS A C 1
ATOM 917 O O . LYS A 1 110 ? 20.579 1.687 -0.950 1.00 63.12 110 LYS A O 1
ATOM 922 N N . THR A 1 111 ? 18.796 1.166 -2.208 1.00 54.88 111 THR A N 1
ATOM 923 C CA . THR A 1 111 ? 18.256 2.531 -2.311 1.00 54.88 111 THR A CA 1
ATOM 924 C C . THR A 1 111 ? 17.297 2.856 -1.169 1.00 54.88 111 THR A C 1
ATOM 926 O O . THR A 1 111 ? 17.185 4.012 -0.778 1.00 54.88 111 THR A O 1
ATOM 929 N N . LEU A 1 112 ? 16.648 1.847 -0.585 1.00 60.78 112 LEU A N 1
ATOM 930 C CA . LEU A 1 112 ? 15.562 2.036 0.380 1.00 60.78 112 LEU A CA 1
ATOM 931 C C . LEU A 1 112 ? 15.939 1.579 1.791 1.00 60.78 112 LEU A C 1
ATOM 933 O O . LEU A 1 112 ? 15.062 1.300 2.602 1.00 60.78 112 LEU A O 1
ATOM 937 N N . LYS A 1 113 ? 17.239 1.543 2.118 1.00 65.25 113 LYS A N 1
ATOM 938 C CA . LYS A 1 113 ? 17.719 1.181 3.459 1.00 65.25 113 LYS A CA 1
ATOM 939 C C . LYS A 1 113 ? 17.054 2.028 4.549 1.00 65.25 113 LYS A C 1
ATOM 941 O O . LYS A 1 113 ? 16.544 1.471 5.508 1.00 65.25 113 LYS A O 1
ATOM 946 N N . THR A 1 114 ? 16.981 3.344 4.359 1.00 63.97 114 THR A N 1
ATOM 947 C CA . THR A 1 114 ? 16.375 4.272 5.328 1.00 63.97 114 THR A CA 1
ATOM 948 C C . THR A 1 114 ? 14.868 4.083 5.470 1.00 63.97 114 THR A C 1
ATOM 950 O O . THR A 1 114 ? 14.339 4.182 6.571 1.00 63.97 114 THR A O 1
ATOM 953 N N . VAL A 1 115 ? 14.176 3.789 4.368 1.00 66.38 115 VAL A N 1
ATOM 954 C CA . VAL A 1 115 ? 12.733 3.530 4.360 1.00 66.38 115 VAL A CA 1
ATOM 955 C C . VAL A 1 115 ? 12.436 2.200 5.049 1.00 66.38 115 VAL A C 1
ATOM 957 O O . VAL A 1 115 ? 11.592 2.152 5.933 1.00 66.38 115 VAL A O 1
ATOM 960 N N . LEU A 1 116 ? 13.169 1.136 4.716 1.00 68.56 116 LEU A N 1
ATOM 961 C CA . LEU A 1 116 ? 13.030 -0.170 5.362 1.00 68.56 116 LEU A CA 1
ATOM 962 C C . LEU A 1 116 ? 13.350 -0.094 6.861 1.00 68.56 116 LEU A C 1
ATOM 964 O O . LEU A 1 116 ? 12.572 -0.599 7.661 1.00 68.56 116 LEU A O 1
ATOM 968 N N . GLU A 1 117 ? 14.427 0.593 7.250 1.00 73.12 117 GLU A N 1
ATOM 969 C CA . GLU A 1 117 ? 14.786 0.811 8.658 1.00 73.12 117 GLU A CA 1
ATOM 970 C C . GLU A 1 117 ? 13.704 1.601 9.411 1.00 73.12 117 GLU A C 1
ATOM 972 O O . GLU A 1 117 ? 13.338 1.231 10.526 1.00 73.12 117 GLU A O 1
ATOM 977 N N . ASP A 1 118 ? 13.145 2.657 8.807 1.00 72.50 118 ASP A N 1
ATOM 978 C CA . ASP A 1 118 ? 12.039 3.427 9.390 1.00 72.50 118 ASP A CA 1
ATOM 979 C C . ASP A 1 118 ? 10.806 2.540 9.622 1.00 72.50 118 ASP A C 1
ATOM 981 O O . ASP A 1 118 ? 10.171 2.611 10.676 1.00 72.50 118 ASP A O 1
ATOM 985 N N . MET A 1 119 ? 10.500 1.639 8.694 1.00 71.94 119 MET A N 1
ATOM 986 C CA . MET A 1 119 ? 9.373 0.717 8.819 1.00 71.94 119 MET A CA 1
ATOM 987 C C . MET A 1 119 ? 9.602 -0.398 9.834 1.00 71.94 119 MET A C 1
ATOM 989 O O . MET A 1 119 ? 8.718 -0.674 10.649 1.00 71.94 119 MET A O 1
ATOM 993 N N . GLU A 1 120 ? 10.786 -1.006 9.824 1.00 75.56 120 GLU A N 1
ATOM 994 C CA . GLU A 1 120 ? 11.198 -2.007 10.809 1.00 75.56 120 GLU A CA 1
ATOM 995 C C . GLU A 1 120 ? 11.198 -1.402 12.219 1.00 75.56 120 GLU A C 1
ATOM 997 O O . GLU A 1 120 ? 10.669 -2.010 13.150 1.00 75.56 120 GLU A O 1
ATOM 1002 N N . SER A 1 121 ? 11.680 -0.161 12.376 1.00 74.75 121 SER A N 1
ATOM 1003 C CA . SER A 1 121 ? 11.657 0.562 13.659 1.00 74.75 121 SER A CA 1
ATOM 1004 C C . SER A 1 121 ? 10.239 0.801 14.191 1.00 74.75 121 SER A C 1
ATOM 1006 O O . SER A 1 121 ? 10.032 0.924 15.399 1.00 74.75 121 SER A O 1
ATOM 1008 N N . LYS A 1 122 ? 9.245 0.824 13.295 1.00 72.44 122 LYS A N 1
ATOM 1009 C CA . LYS A 1 122 ? 7.819 0.965 13.615 1.00 72.44 122 LYS A CA 1
ATOM 1010 C C . LYS A 1 122 ? 7.130 -0.379 13.876 1.00 72.44 122 LYS A C 1
ATOM 1012 O O . LYS A 1 122 ? 5.926 -0.391 14.128 1.00 72.44 122 LYS A O 1
ATOM 1017 N N . GLY A 1 123 ? 7.867 -1.493 13.846 1.00 73.12 123 GLY A N 1
ATOM 1018 C CA . GLY A 1 123 ? 7.343 -2.839 14.085 1.00 73.12 123 GLY A CA 1
ATOM 1019 C C . GLY A 1 123 ? 6.521 -3.396 12.924 1.00 73.12 123 GLY A C 1
ATOM 1020 O O . GLY A 1 123 ? 5.731 -4.318 13.124 1.00 73.12 123 GLY A O 1
ATOM 1021 N N . LEU A 1 124 ? 6.672 -2.831 11.723 1.00 74.50 124 LEU A N 1
ATOM 1022 C CA . LEU A 1 124 ? 5.965 -3.302 10.540 1.00 74.50 124 LEU A CA 1
ATOM 1023 C C . LEU A 1 124 ? 6.613 -4.576 10.010 1.00 74.50 124 LEU A C 1
ATOM 1025 O O . LEU A 1 124 ? 7.832 -4.663 9.859 1.00 74.50 124 LEU A O 1
ATOM 1029 N N . LYS A 1 125 ? 5.777 -5.565 9.695 1.00 79.88 125 LYS A N 1
ATOM 1030 C CA . LYS A 1 125 ? 6.233 -6.824 9.116 1.00 79.88 125 LYS A CA 1
ATOM 1031 C C . LYS A 1 125 ? 6.262 -6.698 7.597 1.00 79.88 125 LYS A C 1
ATOM 1033 O O . LYS A 1 125 ? 5.231 -6.456 6.969 1.00 79.88 125 LYS A O 1
ATOM 1038 N N . ILE A 1 126 ? 7.440 -6.895 7.017 1.00 76.69 126 ILE A N 1
ATOM 1039 C CA . ILE A 1 126 ? 7.653 -6.859 5.570 1.00 76.69 126 ILE A CA 1
ATOM 1040 C C . ILE A 1 126 ? 7.874 -8.287 5.083 1.00 76.69 126 ILE A C 1
ATOM 1042 O O . ILE A 1 126 ? 8.780 -8.975 5.562 1.00 76.69 126 ILE A O 1
ATOM 1046 N N . ILE A 1 127 ? 7.033 -8.727 4.149 1.00 77.38 127 ILE A N 1
ATOM 1047 C CA . ILE A 1 127 ? 7.134 -10.037 3.510 1.00 77.38 127 ILE A CA 1
ATOM 1048 C C . ILE A 1 127 ? 7.152 -9.900 1.985 1.00 77.38 127 ILE A C 1
ATOM 1050 O O . ILE A 1 127 ? 6.470 -9.061 1.393 1.00 77.38 127 ILE A O 1
ATOM 1054 N N . TYR A 1 128 ? 7.937 -10.760 1.354 1.00 74.69 128 TYR A N 1
ATOM 1055 C CA . TYR A 1 128 ? 8.157 -10.823 -0.084 1.00 74.69 128 TYR A CA 1
ATOM 1056 C C . TYR A 1 128 ? 7.683 -12.178 -0.593 1.00 74.69 128 TYR A C 1
ATOM 1058 O O . TYR A 1 128 ? 7.959 -13.188 0.042 1.00 74.69 128 TYR A O 1
ATOM 1066 N N . LEU A 1 129 ? 6.999 -12.224 -1.729 1.00 70.94 129 LEU A N 1
ATOM 1067 C CA . LEU A 1 129 ? 6.741 -13.476 -2.430 1.00 70.94 129 LEU A CA 1
ATOM 1068 C C . LEU A 1 129 ? 7.986 -13.830 -3.253 1.00 70.94 129 LEU A C 1
ATOM 1070 O O . LEU A 1 129 ? 8.341 -13.108 -4.183 1.00 70.94 129 LEU A O 1
ATOM 1074 N N . TRP A 1 130 ? 8.663 -14.915 -2.894 1.00 69.38 130 TRP A N 1
ATOM 1075 C CA . TRP A 1 130 ? 9.882 -15.392 -3.540 1.00 69.38 130 TRP A CA 1
ATOM 1076 C C . TRP A 1 130 ? 9.796 -16.905 -3.729 1.00 69.38 130 TRP A C 1
ATOM 1078 O O . TRP A 1 130 ? 9.637 -17.635 -2.756 1.00 69.38 130 TRP A O 1
ATOM 1088 N N . ASN A 1 131 ? 9.928 -17.381 -4.973 1.00 71.50 131 ASN A N 1
ATOM 1089 C CA . ASN A 1 131 ? 9.755 -18.799 -5.323 1.00 71.50 131 ASN A CA 1
ATOM 1090 C C . ASN A 1 131 ? 8.445 -19.391 -4.762 1.00 71.50 131 ASN A C 1
ATOM 1092 O O . ASN A 1 131 ? 8.465 -20.438 -4.123 1.00 71.50 131 ASN A O 1
ATOM 1096 N N . ASP A 1 132 ? 7.330 -18.686 -4.964 1.00 72.94 132 ASP A N 1
ATOM 1097 C CA . ASP A 1 132 ? 5.988 -19.070 -4.499 1.00 72.94 132 ASP A CA 1
ATOM 1098 C C . ASP A 1 132 ? 5.795 -19.131 -2.969 1.00 72.94 132 ASP A C 1
ATOM 1100 O O . ASP A 1 132 ? 4.726 -19.517 -2.494 1.00 72.94 132 ASP A O 1
ATOM 1104 N N . GLU A 1 133 ? 6.771 -18.672 -2.179 1.00 78.69 133 GLU A N 1
ATOM 1105 C CA . GLU A 1 133 ? 6.680 -18.600 -0.718 1.00 78.69 133 GLU A CA 1
ATOM 1106 C C . GLU A 1 133 ? 6.806 -17.161 -0.200 1.00 78.69 133 GLU A C 1
ATOM 1108 O O . GLU A 1 133 ? 7.575 -16.353 -0.718 1.00 78.69 133 GLU A O 1
ATOM 1113 N N . TRP A 1 134 ? 6.050 -16.830 0.853 1.00 78.38 134 TRP A N 1
ATOM 1114 C CA . TRP A 1 134 ? 6.204 -15.557 1.559 1.00 78.38 134 TRP A CA 1
ATOM 1115 C C . TRP A 1 134 ? 7.399 -15.630 2.508 1.00 78.38 134 TRP A C 1
ATOM 1117 O O . TRP A 1 134 ? 7.375 -16.369 3.492 1.00 78.38 134 TRP A O 1
ATOM 1127 N N . VAL A 1 135 ? 8.420 -14.829 2.234 1.00 80.75 135 VAL A N 1
ATOM 1128 C CA . VAL A 1 135 ? 9.669 -14.763 2.993 1.00 80.75 135 VAL A CA 1
ATOM 1129 C C . VAL A 1 135 ? 9.845 -13.389 3.628 1.00 80.75 135 VAL A C 1
ATOM 1131 O O . VAL A 1 135 ? 9.406 -12.378 3.084 1.00 80.75 135 VAL A O 1
ATOM 1134 N N . ASP A 1 136 ? 10.479 -13.332 4.794 1.00 81.88 136 ASP A N 1
ATOM 1135 C CA . ASP A 1 136 ? 10.777 -12.062 5.455 1.00 81.88 136 ASP A CA 1
ATOM 1136 C C . ASP A 1 136 ? 11.967 -11.325 4.810 1.00 81.88 136 ASP A C 1
ATOM 1138 O O . ASP A 1 136 ? 12.720 -11.850 3.980 1.00 81.88 136 ASP A O 1
ATOM 1142 N N . VAL A 1 137 ? 12.139 -10.066 5.209 1.00 76.00 137 VAL A N 1
ATOM 1143 C CA . VAL A 1 137 ? 13.256 -9.217 4.776 1.00 76.00 137 VAL A CA 1
ATOM 1144 C C . VAL A 1 137 ? 14.628 -9.818 5.106 1.00 76.00 137 VAL A C 1
ATOM 1146 O O . VAL A 1 137 ? 15.574 -9.644 4.335 1.00 76.00 137 VAL A O 1
ATOM 1149 N N . ASP A 1 138 ? 14.755 -10.588 6.187 1.00 80.56 138 ASP A N 1
ATOM 1150 C CA . ASP A 1 138 ? 16.020 -11.204 6.591 1.00 80.56 138 ASP A CA 1
ATOM 1151 C C . ASP A 1 138 ? 16.399 -12.389 5.698 1.00 80.56 138 ASP A C 1
ATOM 1153 O O . ASP A 1 138 ? 17.581 -12.613 5.411 1.00 80.56 138 ASP A O 1
ATOM 1157 N N . TYR A 1 139 ? 15.425 -13.158 5.216 1.00 80.94 139 TYR A N 1
ATOM 1158 C CA . TYR A 1 139 ? 15.623 -14.171 4.184 1.00 80.94 139 TYR A CA 1
ATOM 1159 C C . TYR A 1 139 ? 16.132 -13.533 2.889 1.00 80.94 139 TYR A C 1
ATOM 1161 O O . TYR A 1 139 ? 17.114 -14.011 2.309 1.00 80.94 139 TYR A O 1
ATOM 1169 N N . ILE A 1 140 ? 15.519 -12.426 2.463 1.00 72.44 140 ILE A N 1
ATOM 1170 C CA . ILE A 1 140 ? 15.934 -11.683 1.268 1.00 72.44 140 ILE A CA 1
ATOM 1171 C C . ILE A 1 140 ? 17.356 -11.134 1.432 1.00 72.44 140 ILE A C 1
ATOM 1173 O O . ILE A 1 140 ? 18.207 -11.394 0.579 1.00 72.44 140 ILE A O 1
ATOM 1177 N N . ARG A 1 141 ? 17.661 -10.466 2.554 1.00 75.38 141 ARG A N 1
ATOM 1178 C CA . ARG A 1 141 ? 19.012 -9.969 2.875 1.00 75.38 141 ARG A CA 1
ATOM 1179 C C . ARG A 1 141 ? 20.047 -11.087 2.782 1.00 75.38 141 ARG A C 1
ATOM 1181 O O . ARG A 1 141 ? 21.049 -10.930 2.088 1.00 75.38 141 ARG A O 1
ATOM 1188 N N . ARG A 1 142 ? 19.795 -12.236 3.417 1.00 77.81 142 ARG A N 1
ATOM 1189 C CA . ARG A 1 142 ? 20.708 -13.392 3.388 1.00 77.81 142 ARG A CA 1
ATOM 1190 C C . ARG A 1 142 ? 20.908 -13.936 1.977 1.00 77.81 142 ARG A C 1
ATOM 1192 O O . ARG A 1 142 ? 22.042 -14.170 1.572 1.00 77.81 142 ARG A O 1
ATOM 1199 N N . THR A 1 143 ? 19.830 -14.117 1.222 1.00 71.69 143 THR A N 1
ATOM 1200 C CA . THR A 1 143 ? 19.868 -14.779 -0.091 1.00 71.69 143 THR A CA 1
ATOM 1201 C C . THR A 1 143 ? 20.485 -13.890 -1.171 1.00 71.69 143 THR A C 1
ATOM 1203 O O . THR A 1 143 ? 21.241 -14.366 -2.020 1.00 71.69 143 THR A O 1
ATOM 1206 N N . VAL A 1 144 ? 20.205 -12.589 -1.130 1.00 66.06 144 VAL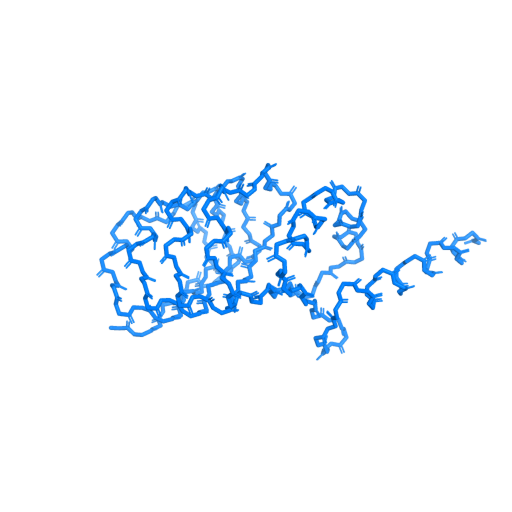 A N 1
ATOM 1207 C CA . VAL A 1 144 ? 20.661 -11.626 -2.140 1.00 66.06 144 VAL A CA 1
ATOM 1208 C C . VAL A 1 144 ? 22.103 -11.197 -1.886 1.00 66.06 144 VAL A C 1
ATOM 1210 O O . VAL A 1 144 ? 22.912 -11.247 -2.812 1.00 66.06 144 VAL A O 1
ATOM 1213 N N . LEU A 1 145 ? 22.474 -10.889 -0.634 1.00 62.91 145 LEU A N 1
ATOM 1214 C CA . LEU A 1 145 ? 23.870 -10.585 -0.278 1.00 62.91 145 LEU A CA 1
ATOM 1215 C C . LEU A 1 145 ? 24.790 -11.791 -0.521 1.00 62.91 145 LEU A C 1
ATOM 1217 O O . LEU A 1 145 ? 25.947 -11.629 -0.907 1.00 62.91 145 LEU A O 1
ATOM 1221 N N . TYR A 1 146 ? 24.285 -13.016 -0.344 1.00 59.03 146 TYR A N 1
ATOM 1222 C CA . TYR A 1 146 ? 25.035 -14.228 -0.673 1.00 59.03 146 TYR A CA 1
ATOM 1223 C C . TYR A 1 146 ? 25.347 -14.340 -2.173 1.00 59.03 146 TYR A C 1
ATOM 1225 O O . TYR A 1 146 ? 26.458 -14.731 -2.537 1.00 59.03 146 TYR A O 1
ATOM 1233 N N . ARG A 1 147 ? 24.406 -13.962 -3.052 1.00 60.59 147 ARG A N 1
ATOM 1234 C CA . ARG A 1 147 ? 24.627 -13.935 -4.508 1.00 60.59 147 ARG A CA 1
ATOM 1235 C C . ARG A 1 147 ? 25.602 -12.833 -4.927 1.00 60.59 147 ARG A C 1
ATOM 1237 O O . ARG A 1 147 ? 26.451 -13.102 -5.770 1.00 60.59 147 ARG A O 1
ATOM 1244 N N . GLU A 1 148 ? 25.565 -11.654 -4.302 1.00 60.91 148 GLU A N 1
ATOM 1245 C CA . GLU A 1 148 ? 26.559 -10.595 -4.562 1.00 60.91 148 GLU A CA 1
ATOM 1246 C C . GLU A 1 148 ? 27.979 -11.010 -4.151 1.00 60.91 148 GLU A C 1
ATOM 1248 O O . GLU A 1 148 ? 28.930 -10.783 -4.896 1.00 60.91 148 GLU A O 1
ATOM 1253 N N . ASN A 1 149 ? 28.131 -11.689 -3.011 1.00 55.81 149 ASN A N 1
ATOM 1254 C CA . ASN A 1 149 ? 29.441 -12.136 -2.530 1.00 55.81 149 ASN A CA 1
ATOM 1255 C C . ASN A 1 149 ? 30.031 -13.306 -3.337 1.00 55.81 149 ASN A C 1
ATOM 1257 O O . ASN A 1 149 ? 31.248 -13.486 -3.347 1.00 55.81 149 ASN A O 1
ATOM 1261 N N . LYS A 1 150 ? 29.196 -14.094 -4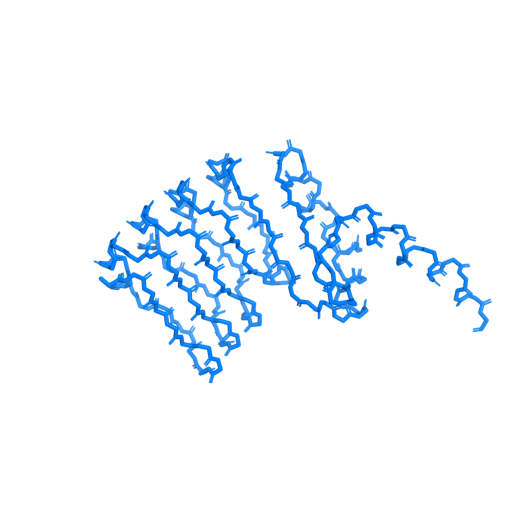.028 1.00 55.75 150 LYS A N 1
ATOM 1262 C CA . LYS A 1 150 ? 29.644 -15.172 -4.929 1.00 55.75 150 LYS A CA 1
ATOM 1263 C C . LYS A 1 150 ? 29.705 -14.778 -6.410 1.00 55.75 150 LYS A C 1
ATOM 1265 O O . LYS A 1 150 ? 30.272 -15.533 -7.191 1.00 55.75 150 LYS A O 1
ATOM 1270 N N . GLY A 1 151 ? 29.184 -13.609 -6.786 1.00 47.50 151 GLY A N 1
ATOM 1271 C CA . GLY A 1 151 ? 29.161 -13.079 -8.156 1.00 47.50 151 GLY A CA 1
ATOM 1272 C C . GLY A 1 151 ? 30.434 -12.355 -8.614 1.00 47.50 151 GLY A C 1
ATOM 1273 O O . GLY A 1 151 ? 30.370 -11.569 -9.553 1.00 47.50 151 GLY A O 1
ATOM 1274 N N . ARG A 1 152 ? 31.589 -12.592 -7.973 1.00 45.41 152 ARG A N 1
ATOM 1275 C CA . ARG A 1 152 ? 32.906 -12.359 -8.592 1.00 45.41 152 ARG A CA 1
ATOM 1276 C C . ARG A 1 152 ? 33.352 -13.631 -9.318 1.00 45.41 152 ARG A C 1
ATOM 1278 O O . ARG A 1 152 ? 34.265 -14.289 -8.832 1.00 45.41 152 ARG A O 1
ATOM 1285 N N . PHE A 1 153 ? 32.711 -13.959 -10.434 1.00 40.25 153 PHE A N 1
ATOM 1286 C CA . PHE A 1 153 ? 33.272 -14.774 -11.518 1.00 40.25 153 PHE A CA 1
ATOM 1287 C C . PHE A 1 153 ? 32.623 -14.347 -12.829 1.00 40.25 153 PHE A C 1
ATOM 1289 O O . PHE A 1 153 ? 31.376 -14.247 -12.844 1.00 40.25 153 PHE A O 1
#